Protein AF-B4VIW5-F1 (afdb_monomer_lite)

Secondary structure (DSSP, 8-state):
-HHHHHHHHHHHHHHHHHTS-TTS-SS-B-TT-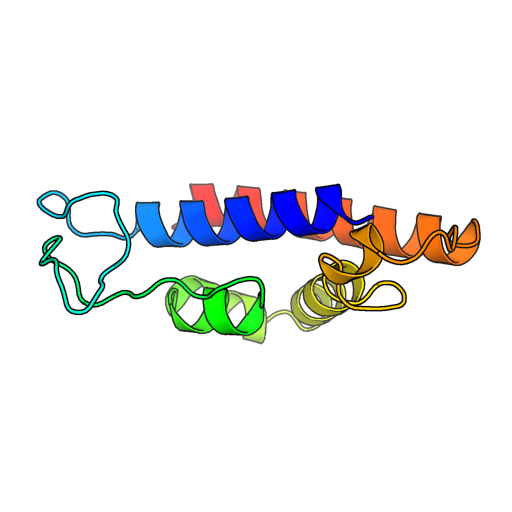--SS-PBP-TT-HHHHHHT-HHHHHHHHT-HHHHHHHHHHH-SSS-TTGGGT--PPPPHHHHHHHHHHHHHHHHHHHHHHH--

Sequence (116 aa):
MHFGGVAIECLLKAMIFATLPKNASQEWKTDLNNPGHTITNPGHNFSEALKRHNRLRSRVEKFPEVMKWLDEIQNPNQHFIDMRYCGSEPDDTSYKRWLKAYKRLSQWLHKQATQL

Radius of gyration: 15.21 Å; chains: 1; bounding box: 35×33×37 Å

pLDDT: mean 94.48, std 5.57, range [60.88, 98.56]

Foldseek 3Di:
DLVLLVVVLVLLLVLLLVPDDPQFDSDADDPPDCRPDPHHDQPSQVVSSCVSPVVVVVVCVVPVLLVVLSCCQCPLPHGSNCVVVDPDDDDPVSVVVNVVSSVVNVVVSVVVSVVD

Organism: NCBI:txid118168

Structure (mmCIF, N/CA/C/O backbone):
data_AF-B4VIW5-F1
#
_entry.id   AF-B4VIW5-F1
#
loop_
_atom_site.group_PDB
_atom_site.id
_atom_site.type_symbol
_atom_site.label_atom_id
_atom_site.label_alt_id
_atom_site.label_comp_id
_atom_site.label_asym_id
_atom_site.label_entity_id
_atom_site.label_seq_id
_atom_site.pdbx_PDB_ins_code
_atom_site.Cartn_x
_atom_site.Cartn_y
_atom_site.Cartn_z
_atom_site.occupancy
_atom_site.B_iso_or_equiv
_atom_site.auth_seq_id
_atom_site.auth_comp_id
_atom_site.auth_asym_id
_atom_site.auth_atom_id
_atom_site.pdbx_PDB_model_num
ATOM 1 N N . MET A 1 1 ? 4.766 6.488 -13.886 1.00 92.31 1 MET A N 1
ATOM 2 C CA . MET A 1 1 ? 5.097 5.883 -12.575 1.00 92.31 1 MET A CA 1
ATOM 3 C C . MET A 1 1 ? 4.428 6.629 -11.424 1.00 92.31 1 MET A C 1
ATOM 5 O O . MET A 1 1 ? 3.701 5.982 -10.685 1.00 92.31 1 MET A O 1
ATOM 9 N N . HIS A 1 2 ? 4.552 7.965 -11.338 1.00 94.31 2 HIS A N 1
ATOM 10 C CA . HIS A 1 2 ? 3.848 8.817 -10.357 1.00 94.31 2 HIS A CA 1
ATOM 11 C C . HIS A 1 2 ? 2.392 8.396 -10.072 1.00 94.31 2 HIS A C 1
ATOM 13 O O . HIS A 1 2 ? 2.084 7.951 -8.970 1.00 94.31 2 HIS A O 1
ATOM 19 N N . PHE A 1 3 ? 1.509 8.452 -11.079 1.00 95.25 3 PHE A N 1
ATOM 20 C CA . PHE A 1 3 ? 0.090 8.117 -10.893 1.00 95.25 3 PHE A CA 1
ATOM 21 C C . PHE A 1 3 ? -0.162 6.661 -10.490 1.00 95.25 3 PHE A C 1
ATOM 23 O O . PHE A 1 3 ? -1.153 6.377 -9.827 1.00 95.25 3 PHE A O 1
ATOM 30 N N . GLY A 1 4 ? 0.731 5.732 -10.842 1.00 96.56 4 GLY A N 1
ATOM 31 C CA . GLY A 1 4 ? 0.628 4.357 -10.352 1.00 96.56 4 GLY A CA 1
ATOM 32 C C . GLY A 1 4 ? 0.941 4.254 -8.861 1.00 96.56 4 GLY A C 1
ATOM 33 O O . GLY A 1 4 ? 0.254 3.522 -8.156 1.00 96.56 4 GLY A O 1
ATOM 34 N N . GLY A 1 5 ? 1.915 5.029 -8.370 1.00 97.38 5 GLY A N 1
ATOM 35 C CA . GLY A 1 5 ? 2.168 5.181 -6.936 1.00 97.38 5 GLY A CA 1
ATOM 36 C C . GLY A 1 5 ? 0.971 5.794 -6.207 1.00 97.38 5 GLY A C 1
ATOM 37 O O . GLY A 1 5 ? 0.494 5.215 -5.235 1.00 97.38 5 GLY A O 1
ATOM 38 N N . VAL A 1 6 ? 0.401 6.879 -6.749 1.00 97.94 6 VAL A N 1
ATOM 39 C CA . VAL A 1 6 ? -0.825 7.512 -6.218 1.00 97.94 6 VAL A CA 1
ATOM 40 C C . VAL A 1 6 ? -1.992 6.522 -6.176 1.00 97.94 6 VAL A C 1
ATOM 42 O O . VAL A 1 6 ? -2.699 6.447 -5.180 1.00 97.94 6 VAL A O 1
ATOM 45 N N . ALA A 1 7 ? -2.184 5.711 -7.218 1.00 98.31 7 ALA A N 1
ATOM 46 C CA . ALA A 1 7 ? -3.258 4.720 -7.240 1.00 98.31 7 ALA A CA 1
ATOM 47 C C . ALA A 1 7 ? -3.115 3.675 -6.117 1.00 98.31 7 ALA A C 1
ATOM 49 O O . ALA A 1 7 ? -4.106 3.320 -5.479 1.00 98.31 7 ALA A O 1
ATOM 50 N N . ILE A 1 8 ? -1.893 3.202 -5.848 1.00 98.50 8 ILE A N 1
ATOM 51 C CA . ILE A 1 8 ? -1.623 2.274 -4.741 1.00 98.50 8 ILE A CA 1
ATOM 52 C C . ILE A 1 8 ? -1.811 2.966 -3.386 1.00 98.50 8 ILE A C 1
ATOM 54 O O . ILE A 1 8 ? -2.429 2.383 -2.498 1.00 98.50 8 ILE A O 1
ATOM 58 N N . GLU A 1 9 ? -1.362 4.215 -3.239 1.00 98.50 9 GLU A N 1
ATOM 59 C CA . GLU A 1 9 ? -1.614 5.030 -2.044 1.00 98.50 9 GLU A CA 1
ATOM 60 C C . GLU A 1 9 ? -3.117 5.135 -1.745 1.00 98.50 9 GLU A C 1
ATOM 62 O O . GLU A 1 9 ? -3.559 4.854 -0.629 1.00 98.50 9 GLU A O 1
ATOM 67 N N . CYS A 1 10 ? -3.911 5.505 -2.753 1.00 98.00 10 CYS A N 1
ATOM 68 C CA . CYS A 1 10 ? -5.360 5.619 -2.643 1.00 98.00 10 CYS A CA 1
ATOM 69 C C . CYS A 1 10 ? -6.003 4.281 -2.275 1.00 98.00 10 CYS A C 1
ATOM 71 O O . CYS A 1 10 ? -6.881 4.253 -1.415 1.00 98.00 10 CYS A O 1
ATOM 73 N N . LEU A 1 11 ? -5.551 3.173 -2.871 1.00 97.88 11 LEU A N 1
ATOM 74 C CA . LEU A 1 11 ? -6.055 1.840 -2.543 1.00 97.88 11 LEU A CA 1
ATOM 75 C C . LEU A 1 11 ? -5.765 1.469 -1.083 1.00 97.88 11 LEU A C 1
ATOM 77 O O . LEU A 1 11 ? -6.668 1.025 -0.379 1.00 97.88 11 LEU A O 1
ATOM 81 N N . LEU A 1 12 ? -4.544 1.701 -0.595 1.00 98.25 12 LEU A N 1
ATOM 82 C CA . LEU A 1 12 ? -4.190 1.450 0.806 1.00 98.25 12 LEU A CA 1
ATOM 83 C C . LEU A 1 12 ? -5.043 2.297 1.762 1.00 98.25 12 LEU A C 1
ATOM 85 O O . LEU A 1 12 ? -5.554 1.782 2.756 1.00 98.25 12 LEU A O 1
ATOM 89 N N . LYS A 1 13 ? -5.254 3.578 1.439 1.00 98.00 13 LYS A N 1
ATOM 90 C CA . LYS A 1 13 ? -6.127 4.482 2.205 1.00 98.00 13 LYS A CA 1
ATOM 91 C C . LYS A 1 13 ? -7.584 4.025 2.209 1.00 98.00 13 LYS A C 1
ATOM 93 O O . LYS A 1 13 ? -8.208 4.016 3.266 1.00 98.00 13 LYS A O 1
ATOM 98 N N . ALA A 1 14 ? -8.102 3.582 1.067 1.00 96.69 14 ALA A N 1
ATOM 99 C CA . ALA A 1 14 ? -9.447 3.027 0.969 1.00 96.69 14 ALA A CA 1
ATOM 100 C C . ALA A 1 14 ? -9.598 1.753 1.815 1.00 96.69 14 ALA A C 1
ATOM 102 O O . ALA A 1 14 ? -10.589 1.605 2.525 1.00 96.69 14 ALA A O 1
ATOM 103 N N . MET A 1 15 ? -8.597 0.867 1.807 1.00 97.06 15 MET A N 1
ATOM 104 C CA . MET A 1 15 ? -8.594 -0.329 2.656 1.00 97.06 15 MET A CA 1
ATOM 105 C C . MET A 1 15 ? -8.579 0.027 4.148 1.00 97.06 15 MET A C 1
ATOM 107 O O . MET A 1 15 ? -9.285 -0.610 4.919 1.00 97.06 15 MET A O 1
ATOM 111 N N . ILE A 1 16 ? -7.832 1.058 4.568 1.00 96.81 16 ILE A N 1
ATOM 112 C CA . ILE A 1 16 ? -7.890 1.561 5.953 1.00 96.81 16 ILE A CA 1
ATOM 113 C C . ILE A 1 16 ? -9.313 2.023 6.283 1.00 96.81 16 ILE A C 1
ATOM 115 O O . ILE A 1 16 ? -9.876 1.597 7.293 1.00 96.81 16 ILE A O 1
ATOM 119 N N . PHE A 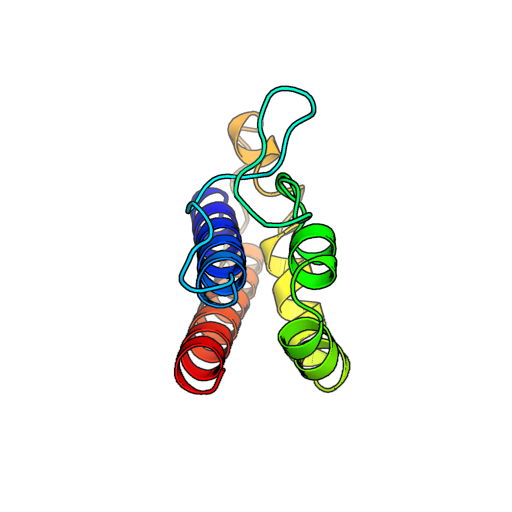1 17 ? -9.917 2.843 5.418 1.00 95.88 17 PHE A N 1
ATOM 120 C CA . PHE A 1 17 ? -11.269 3.352 5.643 1.00 95.88 17 PHE A CA 1
ATOM 121 C 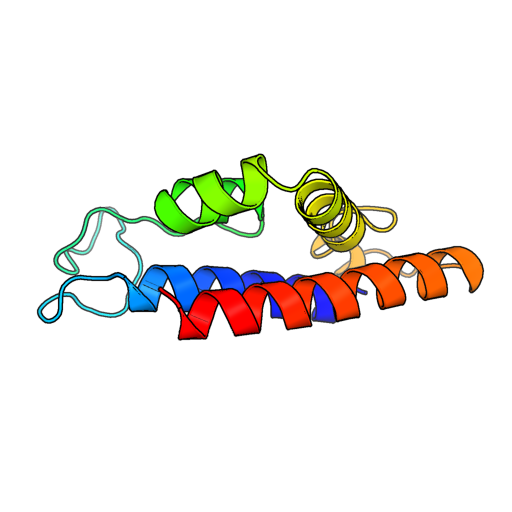C . PHE A 1 17 ? -12.338 2.257 5.684 1.00 95.88 17 PHE A C 1
ATOM 123 O O . PHE A 1 17 ? -13.281 2.357 6.465 1.00 95.88 17 PHE A O 1
ATOM 130 N N . ALA A 1 18 ? -12.158 1.171 4.932 1.00 94.25 18 ALA A N 1
ATOM 131 C CA . ALA A 1 18 ? -13.043 0.011 4.987 1.00 94.25 18 ALA A CA 1
ATOM 132 C C . ALA A 1 18 ? -13.036 -0.706 6.353 1.00 94.25 18 ALA A C 1
ATOM 134 O O . ALA A 1 18 ? -13.972 -1.440 6.658 1.00 94.25 18 ALA A O 1
ATOM 135 N N . THR A 1 19 ? -12.011 -0.491 7.186 1.00 93.38 19 THR A N 1
ATOM 136 C CA . THR A 1 19 ? -11.911 -1.091 8.530 1.00 93.38 19 THR A CA 1
ATOM 137 C C . THR A 1 19 ? -12.432 -0.202 9.657 1.00 93.38 19 THR A C 1
ATOM 139 O O . THR A 1 19 ? -12.380 -0.605 10.821 1.00 93.38 19 THR A O 1
ATOM 142 N N . LEU A 1 20 ? -12.920 1.002 9.345 1.00 94.12 20 LEU A N 1
ATOM 143 C CA . LEU A 1 20 ? -13.442 1.902 10.368 1.00 94.12 20 LEU A CA 1
ATOM 144 C C . LEU A 1 20 ? -14.733 1.363 11.009 1.00 94.12 20 LEU A C 1
ATOM 146 O O . LEU A 1 20 ? -15.497 0.637 10.366 1.00 94.12 20 LEU A O 1
ATOM 150 N N . PRO A 1 21 ? -15.018 1.742 12.270 1.00 92.81 21 PRO A N 1
ATOM 151 C CA . PRO A 1 21 ? -16.303 1.454 12.898 1.00 92.81 21 PRO A CA 1
ATOM 152 C C . PRO A 1 21 ? -17.476 1.989 12.065 1.00 92.81 21 PRO A C 1
ATOM 154 O O . PRO A 1 21 ? -17.394 3.069 11.490 1.00 92.81 21 PRO A O 1
ATOM 157 N N . LYS A 1 22 ? -18.607 1.271 12.043 1.00 90.50 22 LYS A N 1
ATOM 158 C CA . LYS A 1 22 ? -19.790 1.642 11.234 1.00 90.50 22 LYS A CA 1
ATOM 159 C C . LYS A 1 22 ? -20.368 3.025 11.552 1.00 90.50 22 LYS A C 1
ATOM 161 O O . LYS A 1 22 ? -21.032 3.612 10.710 1.00 90.50 22 LYS A O 1
ATOM 166 N N . ASN A 1 23 ? -20.175 3.500 12.777 1.00 93.38 23 ASN A N 1
ATOM 167 C CA . ASN A 1 23 ? -20.638 4.798 13.261 1.00 93.38 23 ASN A CA 1
ATOM 168 C C . ASN A 1 23 ? -19.565 5.895 13.166 1.00 93.38 23 ASN A C 1
ATOM 170 O O . ASN A 1 23 ? -19.810 7.007 13.624 1.00 93.38 23 ASN A O 1
ATOM 174 N N . ALA A 1 24 ? -18.385 5.581 12.628 1.00 95.44 24 ALA A N 1
ATOM 175 C CA . ALA A 1 24 ? -17.323 6.548 12.423 1.00 95.44 24 ALA A CA 1
ATOM 176 C C . ALA A 1 24 ? -17.470 7.246 11.062 1.00 95.44 24 ALA A C 1
ATOM 178 O O . ALA A 1 24 ? -17.914 6.649 10.079 1.00 95.44 24 ALA A O 1
ATOM 179 N N . SER A 1 25 ? -17.068 8.512 11.004 1.00 94.62 25 SER A N 1
ATOM 180 C CA . SER A 1 25 ? -16.996 9.284 9.764 1.00 94.62 25 SER A CA 1
ATOM 181 C C . SER A 1 25 ? -15.843 8.794 8.883 1.00 94.62 25 SER A C 1
ATOM 183 O O . SER A 1 25 ? -14.787 8.409 9.381 1.00 94.62 25 SER A O 1
ATOM 185 N N . GLN A 1 26 ? -16.010 8.859 7.558 1.00 93.44 26 GLN A N 1
ATOM 186 C CA . GLN A 1 26 ? -14.952 8.547 6.585 1.00 93.44 26 GLN A CA 1
ATOM 187 C C . GLN A 1 26 ? -14.013 9.743 6.360 1.00 93.44 26 GLN A C 1
ATOM 189 O O . GLN A 1 26 ? -13.886 10.265 5.255 1.00 93.44 26 GLN A O 1
ATOM 194 N N . GLU A 1 27 ? -13.359 10.202 7.422 1.00 95.94 27 GLU A N 1
ATOM 195 C CA . GLU A 1 27 ? -12.386 11.295 7.374 1.00 95.94 27 GLU A CA 1
ATOM 196 C C . GLU A 1 27 ? -11.189 10.985 8.279 1.00 95.94 27 GLU A C 1
ATOM 198 O O . GLU A 1 27 ? -11.291 10.223 9.232 1.00 95.94 27 GLU A O 1
ATOM 203 N N . TRP A 1 28 ? -10.025 11.575 8.015 1.00 97.50 28 TRP A N 1
ATOM 204 C CA . TRP A 1 28 ? -8.870 11.373 8.891 1.00 97.50 28 TRP A CA 1
ATOM 205 C C . TRP A 1 28 ? -9.037 12.125 10.215 1.00 97.50 28 TRP A C 1
ATOM 207 O O . TRP A 1 28 ? -9.483 13.273 10.229 1.00 97.50 28 TRP A O 1
ATOM 217 N N . LYS A 1 29 ? -8.590 11.525 11.326 1.00 97.38 29 LYS A N 1
ATOM 218 C CA . LYS A 1 29 ? -8.469 12.244 12.601 1.00 97.38 29 LYS A CA 1
ATOM 219 C C . LYS A 1 29 ? -7.432 13.364 12.461 1.00 97.38 29 LYS A C 1
ATOM 221 O O . LYS A 1 29 ? -6.317 13.130 11.991 1.00 97.38 29 LYS A O 1
ATOM 226 N N . THR A 1 30 ? -7.799 14.552 12.919 1.00 97.06 30 THR A N 1
ATOM 227 C CA . THR A 1 30 ? -6.955 15.739 13.113 1.00 97.06 30 THR A CA 1
ATOM 228 C C . THR A 1 30 ? -7.119 16.234 14.548 1.00 97.06 30 THR A C 1
ATOM 230 O O . THR A 1 30 ? -7.955 15.712 15.285 1.00 97.06 30 THR A O 1
ATOM 233 N N . ASP A 1 31 ? -6.377 17.254 14.969 1.00 96.31 31 ASP A N 1
ATOM 234 C CA . ASP A 1 31 ? -6.556 17.844 16.306 1.00 96.31 31 ASP A CA 1
ATOM 235 C C . ASP A 1 31 ? -7.875 18.624 16.444 1.00 96.31 31 ASP A C 1
ATOM 237 O O . ASP A 1 31 ? -8.343 18.860 17.554 1.00 96.31 31 ASP A O 1
ATOM 241 N N . LEU A 1 32 ? -8.509 18.967 15.317 1.00 97.25 32 LEU A N 1
ATOM 242 C CA . LEU A 1 32 ? -9.702 19.812 15.250 1.00 97.25 32 LEU A CA 1
ATOM 243 C C . LEU A 1 32 ? -11.011 19.028 15.051 1.00 97.25 32 LEU A C 1
ATOM 245 O O . LEU A 1 32 ? -12.081 19.628 15.098 1.00 97.25 32 LEU A O 1
ATOM 249 N N . ASN A 1 33 ? -10.958 17.709 14.824 1.00 96.94 33 ASN A N 1
ATOM 250 C CA . ASN A 1 33 ? -12.150 16.873 14.624 1.00 96.94 33 ASN A CA 1
ATOM 251 C C . ASN A 1 33 ? -12.186 15.649 15.557 1.00 96.94 33 ASN A C 1
ATOM 253 O O . ASN A 1 33 ? -11.207 15.302 16.223 1.00 96.94 33 ASN A O 1
ATOM 257 N N . ASN A 1 34 ? -13.334 14.970 15.599 1.00 95.88 34 ASN A N 1
ATOM 258 C CA . ASN A 1 34 ? -13.489 13.673 16.253 1.00 95.88 34 ASN A CA 1
ATOM 259 C C . ASN A 1 34 ? -14.380 12.753 15.397 1.00 95.88 34 ASN A C 1
ATOM 261 O O . ASN A 1 34 ? -15.584 12.680 15.635 1.00 95.88 34 ASN A O 1
ATOM 265 N N . PRO A 1 35 ? -13.807 12.040 14.413 1.00 96.25 35 PRO A N 1
ATOM 266 C CA . PRO A 1 35 ? -14.563 11.224 13.469 1.00 96.25 35 PRO A CA 1
ATOM 267 C C . PRO A 1 35 ? -15.026 9.880 14.048 1.00 96.25 35 PRO A C 1
ATOM 269 O O . PRO A 1 35 ? -15.490 9.027 13.304 1.00 96.25 35 PRO A O 1
ATOM 272 N N . GLY A 1 36 ? -14.875 9.639 15.356 1.00 95.81 36 GLY A N 1
ATOM 273 C CA . GLY A 1 36 ? -15.223 8.351 15.969 1.00 95.81 36 GLY A CA 1
ATOM 274 C C . GLY A 1 36 ? -14.149 7.265 15.818 1.00 95.81 36 GLY A C 1
ATOM 275 O O . GLY A 1 36 ? -14.420 6.093 16.064 1.00 95.81 36 GLY A O 1
ATOM 276 N N . HIS A 1 37 ? -12.919 7.636 15.445 1.00 95.62 37 HIS A N 1
ATOM 277 C CA . HIS A 1 37 ? -11.738 6.767 15.447 1.00 95.62 37 HIS A CA 1
ATOM 278 C C . HIS A 1 37 ? -10.450 7.566 15.714 1.00 95.62 37 HIS A C 1
ATOM 280 O O . HIS A 1 37 ? -10.430 8.794 15.640 1.00 95.62 37 HIS A O 1
ATOM 286 N N . THR A 1 38 ? -9.336 6.872 15.964 1.00 95.88 38 THR A N 1
ATOM 287 C CA . THR A 1 38 ? -8.022 7.480 16.272 1.00 95.88 38 THR A CA 1
ATOM 288 C C . THR A 1 38 ? -7.037 7.479 15.097 1.00 95.88 38 THR A C 1
ATOM 290 O O . THR A 1 38 ? -5.897 7.917 15.236 1.00 95.88 38 THR A O 1
ATOM 293 N N . ILE A 1 39 ? -7.451 6.982 13.929 1.00 96.62 39 ILE A N 1
ATOM 294 C CA . ILE A 1 39 ? -6.586 6.860 12.750 1.00 96.62 39 ILE A CA 1
ATOM 295 C C . ILE A 1 39 ? -6.364 8.227 12.083 1.00 96.62 39 ILE A C 1
ATOM 297 O O . ILE A 1 39 ? -7.309 8.878 11.638 1.00 96.62 39 ILE A O 1
ATOM 301 N N . THR A 1 40 ? -5.099 8.636 11.988 1.00 97.12 40 THR A N 1
ATOM 302 C CA . THR A 1 40 ? -4.649 9.859 11.309 1.00 97.12 40 THR A CA 1
ATOM 303 C C . THR A 1 40 ? -4.177 9.569 9.879 1.00 97.12 40 THR A C 1
ATOM 305 O O . THR A 1 40 ? -3.890 8.422 9.529 1.00 97.12 40 THR A O 1
ATOM 308 N N . ASN A 1 41 ? -4.094 10.610 9.042 1.00 97.31 41 ASN A N 1
ATOM 309 C CA . ASN A 1 41 ? -3.663 10.486 7.646 1.00 97.31 41 ASN A CA 1
ATOM 310 C C . ASN A 1 41 ? -2.210 9.966 7.561 1.00 97.31 41 ASN A C 1
ATOM 312 O O . ASN A 1 41 ? -1.315 10.614 8.106 1.00 97.31 41 ASN A O 1
ATOM 316 N N . PRO A 1 42 ? -1.940 8.847 6.860 1.00 97.12 42 PRO A N 1
ATOM 317 C CA . PRO A 1 42 ? -0.588 8.294 6.733 1.00 97.12 42 PRO A CA 1
ATOM 318 C C . PRO A 1 42 ? 0.318 9.050 5.743 1.00 97.12 42 PRO A C 1
ATOM 320 O O . PRO A 1 42 ? 1.461 8.652 5.525 1.00 97.12 42 PRO A O 1
ATOM 323 N N . GLY A 1 43 ? -0.171 10.118 5.106 1.00 97.25 43 GLY A N 1
ATOM 324 C CA . GLY A 1 43 ? 0.581 10.840 4.082 1.00 97.25 43 GLY A CA 1
ATOM 325 C C . GLY A 1 43 ? 0.756 9.997 2.818 1.00 97.25 43 GLY A C 1
ATOM 326 O O . GLY A 1 43 ? -0.178 9.307 2.408 1.00 97.25 43 GLY A O 1
ATOM 327 N N . HIS A 1 44 ? 1.934 10.076 2.198 1.00 97.62 44 HIS A N 1
ATOM 328 C CA . HIS A 1 44 ? 2.236 9.417 0.920 1.00 97.62 44 HIS A CA 1
ATOM 329 C C . HIS A 1 44 ? 3.137 8.181 1.057 1.00 97.62 44 HIS A C 1
ATOM 331 O O . HIS A 1 44 ? 3.485 7.559 0.060 1.00 97.62 44 HIS A O 1
ATOM 337 N N . ASN A 1 45 ? 3.520 7.810 2.282 1.00 97.25 45 ASN A N 1
ATOM 338 C CA . ASN A 1 45 ? 4.395 6.669 2.527 1.00 97.25 45 ASN A CA 1
ATOM 339 C C . ASN A 1 45 ? 3.567 5.387 2.728 1.00 97.25 45 ASN A C 1
ATOM 341 O O . ASN A 1 45 ? 2.694 5.318 3.598 1.00 97.25 45 ASN A O 1
ATOM 345 N N . PHE A 1 46 ? 3.852 4.346 1.946 1.00 98.19 46 PHE A N 1
ATOM 346 C CA . PHE A 1 46 ? 3.118 3.081 1.998 1.00 98.19 46 PHE A CA 1
ATOM 347 C C . PHE A 1 46 ? 3.324 2.338 3.320 1.00 98.19 46 PHE A C 1
ATOM 349 O O . PHE A 1 46 ? 2.381 1.734 3.827 1.00 98.19 46 PHE A O 1
ATOM 356 N N . SER A 1 47 ? 4.515 2.409 3.920 1.00 96.12 47 SER A N 1
ATOM 357 C CA . SER A 1 47 ? 4.779 1.810 5.235 1.00 96.12 47 SER A CA 1
ATOM 358 C C . SER A 1 47 ? 3.946 2.483 6.327 1.00 96.12 47 SER A C 1
ATOM 360 O O . SER A 1 47 ? 3.346 1.801 7.160 1.00 96.12 47 SER A O 1
ATOM 362 N N . GLU A 1 48 ? 3.814 3.812 6.282 1.00 97.88 48 GLU A N 1
ATOM 363 C CA . GLU A 1 48 ? 2.929 4.542 7.197 1.00 97.88 48 GLU A CA 1
ATOM 364 C C . GLU A 1 48 ? 1.461 4.147 7.013 1.00 97.88 48 GLU A C 1
ATOM 366 O O . GLU A 1 48 ? 0.753 3.949 8.001 1.00 97.88 48 GLU A O 1
ATOM 371 N N . ALA A 1 49 ? 1.005 3.935 5.774 1.00 97.88 49 ALA A N 1
ATOM 372 C CA . ALA A 1 49 ? -0.342 3.423 5.524 1.00 97.88 49 ALA A CA 1
ATOM 373 C C . ALA A 1 49 ? -0.532 2.011 6.110 1.00 97.88 49 ALA A C 1
ATOM 375 O O . ALA A 1 49 ? -1.522 1.747 6.793 1.00 97.88 49 ALA A O 1
ATOM 376 N N . LEU A 1 50 ? 0.443 1.112 5.939 1.00 97.06 50 LEU A N 1
ATOM 377 C CA . LEU A 1 50 ? 0.386 -0.238 6.510 1.00 97.06 50 LEU A CA 1
ATOM 378 C C . LEU A 1 50 ? 0.346 -0.228 8.044 1.00 97.06 50 LEU A C 1
ATOM 380 O O . LEU A 1 50 ? -0.394 -1.015 8.634 1.00 97.06 50 LEU A O 1
ATOM 384 N N . LYS A 1 51 ? 1.057 0.690 8.711 1.00 96.81 51 LYS A N 1
ATOM 385 C CA . LYS A 1 51 ? 0.979 0.857 10.176 1.00 96.81 51 LY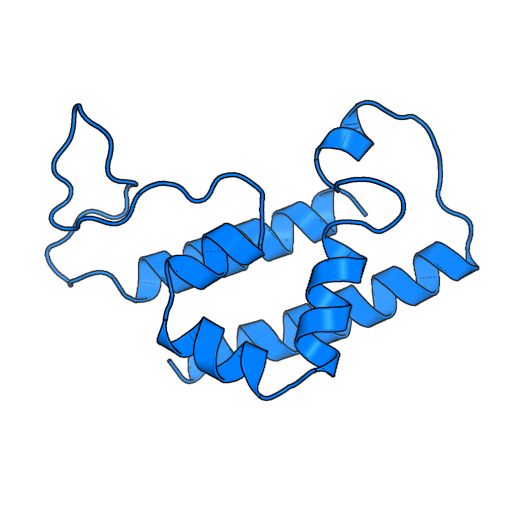S A CA 1
ATOM 386 C C . LYS A 1 51 ? -0.429 1.212 10.667 1.00 96.81 51 LYS A C 1
ATOM 388 O O . LYS A 1 51 ? -0.744 0.939 11.821 1.00 96.81 51 LYS A O 1
ATOM 393 N N . ARG A 1 52 ? -1.286 1.786 9.815 1.00 96.56 52 ARG A N 1
ATOM 394 C CA . ARG A 1 52 ? -2.700 2.067 10.128 1.00 96.56 52 ARG A CA 1
ATOM 395 C C . ARG A 1 52 ? -3.633 0.888 9.851 1.00 96.56 52 ARG A C 1
ATOM 397 O O . ARG A 1 52 ? -4.799 0.952 10.221 1.00 96.56 52 ARG A O 1
ATOM 404 N N . HIS A 1 53 ? -3.130 -0.197 9.261 1.00 95.69 53 HIS A N 1
ATOM 405 C CA . HIS A 1 53 ? -3.905 -1.392 8.944 1.00 95.69 53 HIS A CA 1
ATOM 406 C C . HIS A 1 53 ? -3.177 -2.675 9.389 1.00 95.69 53 HIS A C 1
ATOM 408 O O . HIS A 1 53 ? -2.674 -3.450 8.574 1.00 95.69 53 HIS A O 1
ATOM 414 N N . ASN A 1 54 ? -3.202 -2.968 10.694 1.00 93.12 54 ASN A N 1
ATOM 415 C CA . ASN A 1 54 ? -2.454 -4.078 11.317 1.00 93.12 54 ASN A CA 1
ATOM 416 C C . ASN A 1 54 ? -2.624 -5.442 10.623 1.00 93.12 54 ASN A C 1
ATOM 418 O O . ASN A 1 54 ? -1.645 -6.153 10.401 1.00 93.12 54 ASN A O 1
ATOM 422 N N . ARG A 1 55 ? -3.855 -5.811 10.238 1.00 94.31 55 ARG A N 1
ATOM 423 C CA . ARG A 1 55 ? -4.119 -7.088 9.549 1.00 94.31 55 ARG A CA 1
ATOM 424 C C . ARG A 1 55 ? -3.464 -7.157 8.167 1.00 94.31 55 ARG A C 1
ATOM 426 O O . ARG A 1 55 ? -2.885 -8.186 7.829 1.00 94.31 55 ARG A O 1
ATOM 433 N N . LEU A 1 56 ? -3.531 -6.077 7.386 1.00 96.12 56 LEU A N 1
ATOM 434 C CA . LEU A 1 56 ? -2.875 -5.993 6.083 1.00 96.12 56 LEU A CA 1
ATOM 435 C C . LEU A 1 56 ? -1.356 -6.011 6.249 1.00 96.12 56 LEU A C 1
ATOM 437 O O . LEU A 1 56 ? -0.693 -6.794 5.579 1.00 96.12 56 LEU A O 1
ATOM 441 N N . ARG A 1 57 ? -0.821 -5.229 7.192 1.00 96.44 57 ARG A N 1
ATOM 442 C CA . ARG A 1 57 ? 0.607 -5.219 7.527 1.00 96.44 57 ARG A CA 1
ATOM 443 C C . ARG A 1 57 ? 1.132 -6.618 7.845 1.00 96.44 57 ARG A C 1
ATOM 445 O O . ARG A 1 57 ? 2.084 -7.057 7.214 1.00 96.44 57 ARG A O 1
ATOM 452 N N . SER A 1 58 ? 0.464 -7.346 8.741 1.00 95.50 58 SER A N 1
ATOM 453 C CA . SER A 1 58 ? 0.860 -8.714 9.098 1.00 95.50 58 SER A CA 1
ATOM 454 C C . SER A 1 58 ? 0.835 -9.668 7.900 1.00 95.50 58 SER A C 1
ATOM 456 O O . SER A 1 58 ? 1.660 -10.575 7.815 1.00 95.50 58 SER A O 1
ATOM 458 N N . ARG A 1 59 ? -0.097 -9.486 6.954 1.00 94.88 59 ARG A N 1
ATOM 459 C CA . ARG A 1 59 ? -0.097 -10.263 5.708 1.00 94.88 59 ARG A CA 1
ATOM 460 C C . ARG A 1 59 ? 1.090 -9.885 4.830 1.00 94.88 59 ARG A C 1
ATOM 462 O O . ARG A 1 59 ? 1.791 -10.780 4.387 1.00 94.88 59 ARG A O 1
ATOM 469 N N . VAL A 1 60 ? 1.335 -8.595 4.612 1.00 96.06 60 VAL A N 1
ATOM 470 C CA . VAL A 1 60 ? 2.458 -8.106 3.797 1.00 96.06 60 VAL A CA 1
ATOM 471 C C . VAL A 1 60 ? 3.805 -8.602 4.340 1.00 96.06 60 VAL A C 1
ATOM 473 O O . VAL A 1 60 ? 4.620 -9.093 3.567 1.00 96.06 60 VAL A O 1
ATOM 476 N N . GLU A 1 61 ? 4.019 -8.561 5.658 1.00 94.75 61 GLU A N 1
ATOM 477 C CA . GLU A 1 61 ? 5.261 -9.018 6.308 1.00 94.75 61 GLU A CA 1
ATOM 478 C C . GLU A 1 61 ? 5.551 -10.517 6.091 1.00 94.75 61 GLU A C 1
ATOM 480 O O . GLU A 1 61 ? 6.701 -10.940 6.179 1.00 94.75 61 GLU A O 1
ATOM 485 N N . LYS A 1 62 ? 4.536 -11.327 5.758 1.00 95.94 62 LYS A N 1
ATOM 486 C CA . LYS A 1 62 ? 4.695 -12.759 5.446 1.00 95.94 62 LYS A CA 1
ATOM 487 C C . LYS A 1 62 ? 5.102 -13.037 3.999 1.00 95.94 62 LYS A C 1
ATOM 489 O O . LYS A 1 62 ? 5.489 -14.164 3.706 1.00 95.94 62 LYS A O 1
ATOM 494 N N . PHE A 1 63 ? 5.001 -12.052 3.105 1.00 95.69 63 PHE A N 1
ATOM 495 C CA . PHE A 1 63 ? 5.298 -12.204 1.679 1.00 95.69 63 PHE A CA 1
ATOM 496 C C . PHE A 1 63 ? 6.379 -11.195 1.265 1.00 95.69 63 PHE A C 1
ATOM 498 O O . PHE A 1 63 ? 6.052 -10.070 0.869 1.00 95.69 63 PHE A O 1
ATOM 505 N N . PRO A 1 64 ? 7.673 -11.565 1.337 1.00 94.81 64 PRO A N 1
ATOM 506 C CA . PRO A 1 64 ? 8.787 -10.672 1.004 1.00 94.81 64 PRO A CA 1
ATOM 507 C C . PRO A 1 64 ? 8.676 -10.040 -0.390 1.00 94.81 64 PRO A C 1
ATOM 509 O O . PRO A 1 64 ? 9.044 -8.882 -0.585 1.00 94.81 64 PRO A O 1
ATOM 512 N N . GLU A 1 65 ? 8.114 -10.760 -1.362 1.00 96.62 65 GLU A N 1
ATOM 513 C CA . GLU A 1 65 ? 7.852 -10.237 -2.702 1.00 96.62 65 GLU A CA 1
ATOM 514 C C . GLU A 1 65 ? 6.890 -9.040 -2.715 1.00 96.62 65 GLU A C 1
ATOM 516 O O . GLU A 1 65 ? 7.074 -8.126 -3.517 1.00 96.62 65 GLU A O 1
ATOM 521 N N . VAL A 1 66 ? 5.911 -8.995 -1.807 1.00 97.38 66 VAL A N 1
ATOM 522 C CA . VAL A 1 66 ? 4.961 -7.878 -1.701 1.00 97.38 66 VAL A CA 1
ATOM 523 C C . VAL A 1 66 ? 5.660 -6.642 -1.149 1.00 97.38 66 VAL A C 1
ATOM 525 O O . VAL A 1 66 ? 5.466 -5.549 -1.680 1.00 97.38 66 VAL A O 1
ATOM 528 N N . MET A 1 67 ? 6.523 -6.814 -0.143 1.00 96.12 67 MET A N 1
ATOM 529 C CA . MET A 1 67 ? 7.375 -5.736 0.374 1.00 96.12 67 MET A CA 1
ATOM 530 C C . MET A 1 67 ? 8.282 -5.167 -0.715 1.00 96.12 67 MET A C 1
ATOM 532 O O . MET A 1 67 ? 8.394 -3.950 -0.851 1.00 96.12 67 MET A O 1
ATOM 536 N N . LYS A 1 68 ? 8.862 -6.037 -1.547 1.00 97.00 68 LYS A N 1
ATOM 537 C CA . LYS A 1 68 ? 9.668 -5.609 -2.691 1.00 97.00 68 LYS A CA 1
ATOM 538 C C . LYS A 1 68 ? 8.850 -4.803 -3.702 1.00 97.00 68 LYS A C 1
ATOM 540 O O . LYS A 1 68 ? 9.316 -3.767 -4.159 1.00 97.00 68 LYS A O 1
ATOM 545 N N . TRP A 1 69 ? 7.633 -5.234 -4.043 1.00 98.31 69 TRP A N 1
ATOM 546 C CA . TRP A 1 69 ? 6.788 -4.464 -4.963 1.00 98.31 69 TRP A CA 1
ATOM 547 C C . TRP A 1 69 ? 6.377 -3.109 -4.385 1.00 98.31 69 TRP A C 1
ATOM 549 O O . TRP A 1 69 ? 6.336 -2.134 -5.128 1.00 98.31 69 TRP A O 1
ATOM 559 N N . LEU A 1 70 ? 6.082 -3.037 -3.082 1.00 97.88 70 LEU A N 1
ATOM 560 C CA . LEU A 1 70 ? 5.775 -1.776 -2.401 1.00 97.88 70 LEU A CA 1
ATOM 561 C C . LEU A 1 70 ? 6.932 -0.784 -2.526 1.00 97.88 70 LEU A C 1
ATOM 563 O O . LEU A 1 70 ? 6.697 0.360 -2.911 1.00 97.88 70 LEU A O 1
ATOM 567 N N . ASP A 1 71 ? 8.160 -1.230 -2.260 1.00 96.88 71 ASP A N 1
ATOM 568 C CA . ASP A 1 71 ? 9.352 -0.393 -2.402 1.00 96.88 71 ASP A CA 1
ATOM 569 C C . ASP A 1 71 ? 9.598 0.017 -3.861 1.00 96.88 71 ASP A C 1
ATOM 571 O O . ASP A 1 71 ? 9.728 1.205 -4.147 1.00 96.88 71 ASP A O 1
ATOM 575 N N . GLU 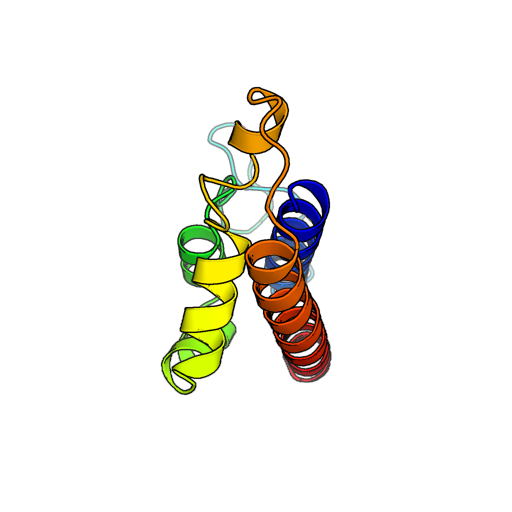A 1 72 ? 9.540 -0.927 -4.809 1.00 96.62 72 GLU A N 1
ATOM 576 C CA . GLU A 1 72 ? 9.723 -0.635 -6.238 1.00 96.62 7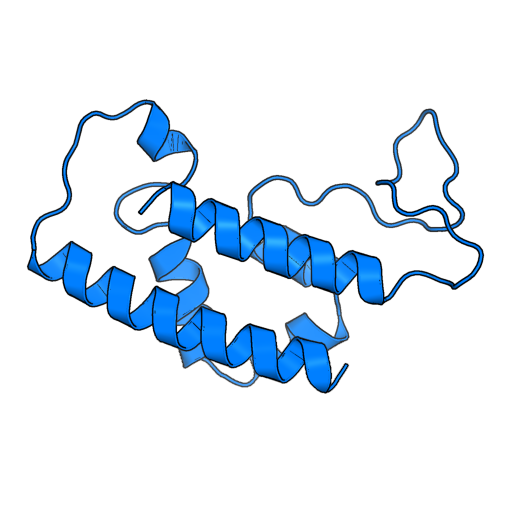2 GLU A CA 1
ATOM 577 C C . GLU A 1 72 ? 8.706 0.390 -6.766 1.00 96.62 72 GLU A C 1
ATOM 579 O O . GLU A 1 72 ? 9.028 1.191 -7.642 1.00 96.62 72 GLU A O 1
ATOM 584 N N . ILE A 1 73 ? 7.470 0.381 -6.256 1.00 97.38 73 ILE A N 1
ATOM 585 C CA . ILE A 1 73 ? 6.426 1.322 -6.677 1.00 97.38 73 ILE A CA 1
ATOM 586 C C . ILE A 1 73 ? 6.559 2.668 -5.972 1.00 97.38 73 ILE A C 1
ATOM 588 O O . ILE A 1 73 ? 6.299 3.694 -6.607 1.00 97.38 73 ILE A O 1
ATOM 592 N N . GLN A 1 74 ? 6.936 2.674 -4.690 1.00 97.44 74 GLN A N 1
ATOM 593 C CA . GLN A 1 74 ? 7.137 3.910 -3.942 1.00 97.44 74 GLN A CA 1
ATOM 594 C C . GLN A 1 74 ? 8.362 4.666 -4.462 1.00 97.44 74 GLN A C 1
ATOM 596 O O . GLN A 1 74 ? 8.303 5.887 -4.594 1.00 97.44 74 GLN A O 1
ATOM 601 N N . ASN A 1 75 ? 9.428 3.933 -4.798 1.00 95.12 75 ASN A N 1
ATOM 602 C CA . ASN A 1 75 ? 10.751 4.453 -5.127 1.00 95.12 75 ASN A CA 1
ATOM 603 C C . ASN A 1 75 ? 11.291 3.902 -6.470 1.00 95.12 75 ASN A C 1
ATOM 605 O O . ASN A 1 75 ? 12.371 3.314 -6.496 1.00 95.12 75 ASN A O 1
ATOM 609 N N . PRO A 1 76 ? 10.601 4.076 -7.615 1.00 90.06 76 PRO A N 1
ATOM 610 C CA . PRO A 1 76 ? 11.081 3.564 -8.906 1.00 90.06 76 PRO A CA 1
ATOM 611 C C . PRO A 1 76 ? 12.466 4.085 -9.312 1.00 90.06 76 PRO A C 1
ATOM 613 O O . PRO A 1 76 ? 13.221 3.352 -9.940 1.00 90.06 76 PRO A O 1
ATOM 616 N N . ASN A 1 77 ? 12.751 5.341 -8.959 1.00 88.00 77 ASN A N 1
ATOM 617 C CA . ASN A 1 77 ? 14.023 6.064 -9.122 1.00 88.00 77 ASN A CA 1
ATOM 618 C C . ASN A 1 77 ? 14.184 7.089 -7.984 1.00 88.00 77 ASN A C 1
ATOM 620 O O . ASN A 1 77 ? 15.266 7.308 -7.457 1.00 88.00 77 ASN A O 1
ATOM 624 N N . GLN A 1 78 ? 13.064 7.706 -7.614 1.00 91.19 78 GLN A N 1
ATOM 625 C CA . GLN A 1 78 ? 12.857 8.562 -6.453 1.00 91.19 78 GLN A CA 1
ATOM 626 C C . GLN A 1 78 ? 11.427 8.341 -5.957 1.00 91.19 78 GLN A C 1
ATOM 628 O O . GLN A 1 78 ? 10.665 7.609 -6.602 1.00 91.19 78 GLN A O 1
ATOM 633 N N . HIS A 1 79 ? 11.043 8.999 -4.864 1.00 95.12 79 HIS A N 1
ATOM 634 C CA . HIS A 1 79 ? 9.691 8.882 -4.341 1.00 95.12 79 HIS A CA 1
ATOM 635 C C . HIS A 1 79 ? 8.657 9.287 -5.403 1.00 95.12 79 HIS A C 1
ATOM 637 O O . HIS A 1 79 ? 8.796 10.315 -6.071 1.00 95.12 79 HIS A O 1
ATOM 643 N N . PHE A 1 80 ? 7.598 8.493 -5.571 1.00 95.06 80 PHE A N 1
ATOM 644 C CA . PHE A 1 80 ? 6.636 8.696 -6.657 1.00 95.06 80 PHE A CA 1
ATOM 645 C C . PHE A 1 80 ? 5.992 10.090 -6.641 1.00 95.06 80 PHE A C 1
ATOM 647 O O . PHE A 1 80 ? 5.640 10.590 -7.704 1.00 95.06 80 PHE A O 1
ATOM 654 N N . ILE A 1 81 ? 5.843 10.731 -5.476 1.00 94.94 81 ILE A N 1
ATOM 655 C CA . ILE A 1 81 ? 5.339 12.112 -5.350 1.00 94.94 81 ILE A CA 1
ATOM 656 C C . ILE A 1 81 ? 6.304 13.138 -5.950 1.00 94.94 81 ILE A C 1
ATOM 658 O O . ILE A 1 81 ? 5.853 14.073 -6.620 1.00 94.94 81 ILE A O 1
ATOM 662 N N . ASP A 1 82 ? 7.603 12.938 -5.746 1.00 93.31 82 ASP A N 1
ATOM 663 C CA . ASP A 1 82 ? 8.658 13.867 -6.159 1.00 93.31 82 ASP A CA 1
ATOM 664 C C . ASP A 1 82 ? 8.904 13.798 -7.667 1.00 93.31 82 ASP A C 1
ATOM 666 O O . ASP A 1 82 ? 9.300 14.781 -8.287 1.00 93.31 82 ASP A O 1
ATOM 670 N N . MET A 1 83 ? 8.519 12.685 -8.302 1.00 90.62 83 MET A N 1
ATOM 671 C CA . MET A 1 83 ? 8.512 12.546 -9.763 1.00 90.62 83 MET A CA 1
ATOM 672 C C . MET A 1 83 ? 7.688 13.612 -10.492 1.00 90.62 83 MET A C 1
ATOM 674 O O . MET A 1 83 ? 7.889 13.804 -11.684 1.00 90.62 83 MET A O 1
ATOM 678 N N . ARG A 1 84 ? 6.772 14.315 -9.816 1.00 89.38 84 ARG A N 1
ATOM 679 C CA . ARG A 1 84 ? 6.051 15.452 -10.415 1.00 89.38 84 ARG A CA 1
ATOM 680 C C . ARG A 1 84 ? 6.952 16.651 -10.702 1.00 89.38 84 ARG A C 1
ATOM 682 O O . ARG A 1 84 ? 6.604 17.474 -11.538 1.00 89.38 84 ARG A O 1
ATOM 689 N N . TYR A 1 85 ? 8.067 16.756 -9.988 1.00 88.56 85 TYR A N 1
ATOM 690 C CA . TYR A 1 85 ? 8.978 17.896 -10.042 1.00 88.56 85 TYR A CA 1
ATOM 691 C C . TYR A 1 85 ? 10.272 17.579 -10.795 1.00 88.56 85 TYR A C 1
ATOM 693 O O . TYR A 1 85 ? 11.083 18.473 -11.021 1.00 88.56 85 TYR A O 1
ATOM 701 N N . CYS A 1 86 ? 10.460 16.328 -11.226 1.00 78.94 86 CYS A N 1
ATOM 702 C CA . CYS A 1 86 ? 11.604 15.927 -12.034 1.00 78.94 86 CYS A CA 1
ATOM 703 C C . CYS A 1 86 ? 11.131 15.456 -13.406 1.00 78.94 86 CYS A C 1
ATOM 705 O O . CYS A 1 86 ? 10.428 14.457 -13.517 1.00 78.94 86 CYS A O 1
ATOM 707 N N . GLY A 1 87 ? 11.579 16.140 -14.457 1.00 75.25 87 GLY A N 1
ATOM 708 C CA . GLY A 1 87 ? 11.322 15.760 -15.849 1.00 75.25 87 GLY A CA 1
ATOM 709 C C . GLY A 1 87 ? 12.160 14.577 -16.345 1.00 75.25 87 GLY A C 1
ATOM 710 O O . GLY A 1 87 ? 12.428 14.495 -17.537 1.00 75.25 87 GLY A O 1
ATOM 711 N N . SER A 1 88 ? 12.637 13.699 -15.457 1.00 75.56 88 SER A N 1
ATOM 712 C CA . SER A 1 88 ? 13.422 12.530 -15.850 1.00 75.56 88 SER A CA 1
ATOM 713 C C . SER A 1 88 ? 12.506 11.381 -16.260 1.00 75.56 88 SER A C 1
ATOM 715 O O . SER A 1 88 ? 11.717 10.858 -15.466 1.00 75.56 88 SER A O 1
ATOM 717 N N . GLU A 1 89 ? 12.623 10.967 -17.518 1.00 79.19 89 GLU A N 1
ATOM 718 C CA . GLU A 1 89 ? 11.932 9.783 -18.011 1.00 79.19 89 GLU A CA 1
ATOM 719 C C . GLU A 1 89 ? 12.690 8.511 -17.598 1.00 79.19 89 GLU A C 1
ATOM 721 O O . GLU A 1 89 ? 13.919 8.459 -17.689 1.00 79.19 89 GLU A O 1
ATOM 726 N N . PRO A 1 90 ? 11.988 7.477 -17.106 1.00 84.62 90 PRO A N 1
ATOM 727 C CA . PRO A 1 90 ? 12.609 6.195 -16.810 1.00 84.62 90 PRO A CA 1
ATOM 728 C C . PRO A 1 90 ? 12.999 5.476 -18.105 1.00 84.62 90 PRO A C 1
ATOM 730 O O . PRO A 1 90 ? 12.262 5.519 -19.089 1.00 84.62 90 PRO A O 1
ATOM 733 N N . ASP A 1 91 ? 14.107 4.736 -18.079 1.00 91.31 91 ASP A N 1
ATOM 734 C CA . ASP A 1 91 ? 14.437 3.825 -19.172 1.00 91.31 91 ASP A CA 1
ATOM 735 C C . ASP A 1 91 ? 13.412 2.674 -19.278 1.00 91.31 91 ASP A C 1
ATOM 737 O O . ASP A 1 91 ? 12.689 2.350 -18.327 1.00 91.31 91 ASP A O 1
ATOM 741 N N . ASP A 1 92 ? 13.361 2.027 -20.443 1.00 93.62 92 ASP A N 1
ATOM 742 C CA . ASP A 1 92 ? 12.400 0.958 -20.738 1.00 93.62 92 ASP A CA 1
ATOM 743 C C . ASP A 1 92 ? 12.534 -0.257 -19.797 1.00 93.62 92 ASP A C 1
ATOM 745 O O . ASP A 1 92 ? 11.533 -0.869 -19.413 1.00 93.62 92 ASP A O 1
ATOM 749 N N . THR A 1 93 ? 13.751 -0.586 -19.354 1.00 94.31 93 THR A N 1
ATOM 750 C CA . THR A 1 93 ? 13.990 -1.709 -18.433 1.00 94.31 93 THR A CA 1
ATOM 751 C C . THR A 1 93 ? 13.425 -1.394 -17.051 1.00 94.31 93 THR A C 1
ATOM 753 O O . THR A 1 93 ? 12.671 -2.195 -16.480 1.00 94.31 93 THR A O 1
ATOM 756 N N . SER A 1 94 ? 13.725 -0.204 -16.534 1.00 92.19 94 SER A N 1
ATOM 757 C CA . SER A 1 94 ? 13.195 0.318 -15.275 1.00 92.19 94 SER A CA 1
ATOM 758 C C . SER A 1 94 ? 11.671 0.431 -15.319 1.00 92.19 94 SER A C 1
ATOM 760 O O . SER A 1 94 ? 10.988 0.010 -14.379 1.00 92.19 94 SER A O 1
ATOM 762 N N . TYR A 1 95 ? 11.115 0.901 -16.440 1.00 94.25 95 TYR A N 1
ATOM 763 C CA . TYR A 1 95 ? 9.673 0.962 -16.657 1.00 94.25 95 TYR A CA 1
ATOM 764 C C . TYR A 1 95 ? 9.008 -0.413 -16.648 1.00 94.25 95 TYR A C 1
ATOM 766 O O . TYR A 1 95 ? 8.029 -0.613 -15.924 1.00 94.25 95 TYR A O 1
ATOM 774 N N . LYS A 1 96 ? 9.544 -1.389 -17.384 1.00 96.44 96 LYS A N 1
ATOM 775 C CA . LYS A 1 96 ? 9.003 -2.756 -17.423 1.00 96.44 96 LYS A CA 1
ATOM 776 C C . LYS A 1 96 ? 9.050 -3.434 -16.056 1.00 96.44 96 LYS A C 1
ATOM 778 O O . LYS A 1 96 ? 8.075 -4.091 -15.674 1.00 96.44 96 LYS A O 1
ATOM 783 N N . ARG A 1 97 ? 10.142 -3.255 -15.302 1.00 95.94 97 ARG A N 1
ATOM 784 C CA . ARG A 1 97 ? 10.270 -3.754 -13.923 1.00 95.94 97 ARG A CA 1
ATOM 785 C C . ARG A 1 97 ? 9.186 -3.156 -13.027 1.00 95.94 97 ARG A C 1
ATOM 787 O O . ARG A 1 97 ? 8.401 -3.907 -12.448 1.00 95.94 97 ARG A O 1
ATOM 794 N N . TRP A 1 98 ? 9.079 -1.828 -13.002 1.00 97.06 98 TRP A N 1
ATOM 795 C CA . TRP A 1 98 ? 8.067 -1.120 -12.218 1.00 97.06 98 TRP A CA 1
ATOM 796 C C . TRP A 1 98 ? 6.642 -1.529 -12.604 1.00 97.06 98 TRP A C 1
ATOM 798 O O . TRP A 1 98 ? 5.820 -1.820 -11.739 1.00 97.06 98 TRP A O 1
ATOM 808 N N . LEU A 1 99 ? 6.337 -1.618 -13.903 1.00 97.81 99 LEU A N 1
ATOM 809 C CA . LEU A 1 99 ? 5.003 -1.978 -14.388 1.00 97.81 99 LEU A CA 1
ATOM 810 C C . LEU A 1 99 ? 4.614 -3.396 -13.956 1.00 97.81 99 LEU A C 1
ATOM 812 O O . LEU A 1 99 ? 3.455 -3.650 -13.613 1.00 97.81 99 LEU A O 1
ATOM 816 N N . LYS A 1 100 ? 5.575 -4.326 -13.960 1.00 98.12 100 LYS A N 1
ATOM 817 C CA . LYS A 1 100 ? 5.373 -5.689 -13.463 1.00 98.12 100 LYS A CA 1
ATOM 818 C C . LYS A 1 100 ? 5.043 -5.677 -11.971 1.00 98.12 100 LYS A C 1
ATOM 820 O O . LYS A 1 100 ? 4.059 -6.311 -11.588 1.00 98.12 100 LYS A O 1
ATOM 825 N N . ALA A 1 101 ? 5.809 -4.951 -11.157 1.00 98.19 101 ALA A N 1
ATOM 826 C CA . ALA A 1 101 ? 5.540 -4.806 -9.727 1.00 98.19 101 ALA A CA 1
ATOM 827 C C . ALA A 1 101 ? 4.176 -4.160 -9.464 1.00 98.19 101 ALA A C 1
ATOM 829 O O . ALA A 1 101 ? 3.369 -4.729 -8.734 1.00 98.19 101 ALA A O 1
ATOM 830 N N . TYR A 1 102 ? 3.866 -3.051 -10.140 1.00 98.50 102 TYR A N 1
ATOM 831 C CA . TYR A 1 102 ? 2.580 -2.359 -10.053 1.00 98.50 102 TYR A CA 1
ATOM 832 C C . TYR A 1 102 ? 1.397 -3.293 -10.316 1.00 98.50 102 TYR A C 1
ATOM 834 O O . TYR A 1 102 ? 0.479 -3.381 -9.500 1.00 98.50 102 TYR A O 1
ATOM 842 N N . LYS A 1 103 ? 1.431 -4.052 -11.420 1.00 98.56 103 LYS A N 1
ATOM 843 C CA . LYS A 1 103 ? 0.358 -5.000 -11.756 1.00 98.56 103 LYS A CA 1
ATOM 844 C C . LYS A 1 103 ? 0.215 -6.094 -10.698 1.00 98.56 103 LYS A C 1
ATOM 846 O O . LYS A 1 103 ? -0.906 -6.420 -10.312 1.00 98.56 103 LYS A O 1
ATOM 851 N N . ARG A 1 104 ? 1.332 -6.654 -10.222 1.00 98.38 104 ARG A N 1
ATOM 852 C CA . ARG A 1 104 ? 1.333 -7.728 -9.217 1.00 98.38 104 ARG A CA 1
ATOM 853 C C . ARG A 1 104 ? 0.827 -7.240 -7.863 1.00 98.38 104 ARG A C 1
ATOM 855 O O . ARG A 1 104 ? -0.056 -7.883 -7.298 1.00 98.38 104 ARG A O 1
ATOM 862 N N . LEU A 1 105 ? 1.313 -6.094 -7.388 1.00 98.44 105 LEU A N 1
ATOM 863 C CA . LEU A 1 105 ? 0.864 -5.503 -6.132 1.00 98.44 105 LEU A CA 1
ATOM 864 C C . LEU A 1 105 ? -0.608 -5.104 -6.205 1.00 98.44 105 LEU A C 1
ATOM 866 O O . LEU A 1 105 ? -1.364 -5.455 -5.307 1.00 98.44 105 LEU A O 1
ATOM 870 N N . SER A 1 106 ? -1.029 -4.425 -7.276 1.00 98.19 106 SER A N 1
ATOM 871 C CA . SER A 1 106 ? -2.426 -4.022 -7.453 1.00 98.19 106 SER A CA 1
ATOM 872 C C . SER A 1 106 ? -3.355 -5.236 -7.395 1.00 98.19 106 SER A C 1
ATOM 874 O O . SER A 1 106 ? -4.288 -5.258 -6.595 1.00 98.19 106 SER A O 1
ATOM 876 N N . GLN A 1 107 ? -3.063 -6.299 -8.152 1.00 97.69 107 GLN A N 1
ATOM 877 C CA . GLN A 1 107 ? -3.846 -7.538 -8.101 1.00 97.69 107 GLN A CA 1
ATOM 878 C C . GLN A 1 107 ? -3.853 -8.170 -6.706 1.00 97.69 107 GLN A C 1
ATOM 880 O O . GLN A 1 107 ? -4.890 -8.655 -6.254 1.00 97.69 107 GLN A O 1
ATOM 885 N N . TRP A 1 108 ? -2.708 -8.185 -6.021 1.00 97.81 108 TRP A N 1
ATOM 886 C CA . TRP A 1 108 ? -2.605 -8.749 -4.680 1.00 97.81 108 TRP A CA 1
ATOM 887 C C . TRP A 1 108 ? -3.437 -7.955 -3.664 1.00 97.81 108 TRP A C 1
ATOM 889 O O . TRP A 1 108 ? -4.220 -8.560 -2.933 1.00 97.81 108 TRP A O 1
ATOM 899 N N . LEU A 1 109 ? -3.342 -6.620 -3.666 1.00 97.38 109 LEU A N 1
ATOM 900 C CA . LEU A 1 109 ? -4.096 -5.734 -2.773 1.00 97.38 109 LEU A CA 1
ATOM 901 C C . LEU A 1 109 ? -5.605 -5.817 -3.015 1.00 97.38 109 LEU A C 1
ATOM 903 O O . LEU A 1 109 ? -6.354 -5.920 -2.049 1.00 97.38 109 LEU A O 1
ATOM 907 N N . HIS A 1 110 ? -6.059 -5.868 -4.272 1.00 96.06 110 HIS A N 1
ATOM 908 C CA . HIS A 1 110 ? -7.482 -6.064 -4.577 1.00 96.06 110 HIS A CA 1
ATOM 909 C C . HIS A 1 110 ? -8.009 -7.389 -4.011 1.00 96.06 110 HIS A C 1
ATOM 911 O O . HIS A 1 110 ? -9.083 -7.419 -3.415 1.00 96.06 110 HIS A O 1
ATOM 917 N N . LYS A 1 111 ? -7.235 -8.481 -4.111 1.00 95.50 111 LYS A N 1
ATOM 918 C CA . LYS A 1 111 ? -7.606 -9.750 -3.463 1.00 95.50 111 LYS A CA 1
ATOM 919 C C . LYS A 1 111 ? -7.696 -9.596 -1.947 1.00 95.50 111 LYS A C 1
ATOM 921 O O . LYS A 1 111 ? -8.649 -10.089 -1.351 1.00 95.50 111 LYS A O 1
ATOM 926 N N . GLN A 1 112 ? -6.752 -8.886 -1.326 1.00 94.00 112 GLN A N 1
ATOM 927 C CA . GLN A 1 112 ? -6.809 -8.641 0.116 1.00 94.00 112 GLN A CA 1
ATOM 928 C C . GLN A 1 112 ? -8.040 -7.826 0.507 1.00 94.00 112 GLN A C 1
ATOM 930 O O . GLN A 1 112 ? -8.694 -8.191 1.474 1.00 94.00 112 GLN A O 1
ATOM 935 N N . ALA A 1 113 ? -8.393 -6.790 -0.257 1.00 89.88 113 ALA A N 1
ATOM 936 C CA . ALA A 1 113 ? -9.553 -5.942 0.011 1.00 89.88 113 ALA A CA 1
ATOM 937 C C . ALA A 1 113 ? -10.877 -6.727 0.028 1.00 89.88 113 ALA A C 1
ATOM 939 O O . ALA A 1 113 ? -11.763 -6.398 0.802 1.00 89.88 113 ALA A O 1
ATOM 940 N N . THR A 1 114 ? -10.995 -7.801 -0.763 1.00 84.12 114 THR A N 1
ATOM 941 C CA . THR A 1 114 ? -12.180 -8.688 -0.751 1.00 84.12 114 THR A CA 1
ATOM 942 C C . THR A 1 114 ? -12.197 -9.717 0.385 1.00 84.12 114 THR A C 1
ATOM 944 O O . THR A 1 114 ? -13.209 -10.372 0.610 1.00 84.12 114 THR A O 1
ATOM 947 N N . GLN A 1 115 ? -11.069 -9.910 1.070 1.00 77.44 115 GLN A N 1
ATOM 948 C CA . GLN A 1 115 ? -10.861 -10.948 2.092 1.00 77.44 115 GLN A CA 1
ATOM 949 C C . GLN A 1 115 ? -10.654 -10.370 3.500 1.00 77.44 115 GLN A C 1
ATOM 951 O O . GLN A 1 115 ? -10.261 -11.100 4.426 1.00 77.44 115 GLN A O 1
ATOM 956 N N . LEU A 1 116 ? -10.776 -9.052 3.636 1.00 60.88 116 LEU A N 1
ATOM 957 C CA . LEU A 1 116 ? -10.618 -8.317 4.883 1.00 60.88 116 LEU A CA 1
ATOM 958 C C . LEU A 1 116 ? -11.993 -8.025 5.463 1.00 60.88 116 LEU A C 1
ATOM 960 O O . LEU A 1 116 ? -12.119 -8.346 6.668 1.00 60.88 116 LEU A O 1
#